Protein AF-A0A0G1M0Z6-F1 (afdb_monomer_lite)

Foldseek 3Di:
DVVVVVVVVVVVVVVVCVPDPPDPPDDPDAAEAEAELVRLVVRLVVCLVPVVVHPYYDYNQWDQDPVRDIDRSNPCVDPPNVVSVPDDD

Radius of gyration: 26.94 Å; chains: 1; bounding box: 66×34×60 Å

pLDDT: mean 88.39, std 11.82, range [58.81, 98.06]

Secondary structure (DSSP, 8-state):
-HHHHHHHHHHHHHHGGGG-----SSPPPP-EEEEEGGGHHHHHHHHGGGTTT-SEEEEE-EEE-TTS-EEESS-TTSTTHHHHHH---

Structure (mmCIF, N/CA/C/O backbone):
data_AF-A0A0G1M0Z6-F1
#
_entry.id   AF-A0A0G1M0Z6-F1
#
loop_
_atom_site.group_PDB
_atom_site.id
_atom_site.type_symbol
_atom_site.label_atom_id
_atom_site.label_alt_id
_atom_site.label_comp_id
_atom_site.label_asym_id
_atom_site.label_entity_id
_atom_site.label_seq_id
_atom_site.pdbx_PDB_ins_code
_atom_site.Cartn_x
_atom_site.Cartn_y
_atom_site.Cartn_z
_atom_site.occupancy
_atom_site.B_iso_or_equiv
_atom_site.auth_seq_id
_atom_site.auth_comp_id
_atom_site.auth_asym_id
_atom_site.auth_atom_id
_atom_site.pdbx_PDB_model_num
ATOM 1 N N . MET A 1 1 ? 51.803 20.317 -43.100 1.00 58.81 1 MET A N 1
ATOM 2 C CA . MET A 1 1 ? 51.259 20.224 -41.721 1.00 58.81 1 MET A CA 1
ATOM 3 C C . MET A 1 1 ? 49.738 20.373 -41.625 1.00 58.81 1 MET A C 1
ATOM 5 O O . MET A 1 1 ? 49.131 19.657 -40.845 1.00 58.81 1 MET A O 1
ATOM 9 N N . THR A 1 2 ? 49.084 21.214 -42.429 1.00 69.25 2 THR A N 1
ATOM 10 C CA . THR A 1 2 ? 47.632 21.488 -42.333 1.00 69.25 2 THR A CA 1
ATOM 11 C C . THR A 1 2 ? 46.706 20.318 -42.690 1.00 69.25 2 THR A C 1
ATOM 13 O O . THR A 1 2 ? 45.640 20.190 -42.097 1.00 69.25 2 THR A O 1
ATOM 16 N N . LYS A 1 3 ? 47.085 19.436 -43.626 1.00 69.19 3 LYS A N 1
ATOM 17 C CA . LYS A 1 3 ? 46.237 18.301 -44.052 1.00 69.19 3 LYS A CA 1
ATOM 18 C C . LYS A 1 3 ? 46.169 17.186 -42.999 1.00 69.19 3 LYS A C 1
ATOM 20 O O . LYS A 1 3 ? 45.082 16.724 -42.680 1.00 69.19 3 LYS A O 1
ATOM 25 N N . PHE A 1 4 ? 47.308 16.832 -42.402 1.00 75.69 4 PHE A N 1
ATOM 26 C CA . PHE A 1 4 ? 47.380 15.867 -41.297 1.00 75.69 4 PHE A CA 1
ATOM 27 C C . PHE A 1 4 ? 46.681 16.381 -40.037 1.00 75.69 4 PHE A C 1
ATOM 29 O O . PHE A 1 4 ? 45.958 15.626 -39.399 1.00 75.69 4 PHE A O 1
ATOM 36 N N . PHE A 1 5 ? 46.813 17.676 -39.734 1.00 80.19 5 PHE A N 1
ATOM 37 C CA . PHE A 1 5 ? 46.100 18.301 -38.620 1.00 80.19 5 PHE A CA 1
ATOM 38 C C . PHE A 1 5 ? 44.574 18.244 -38.800 1.00 80.19 5 PHE A C 1
ATOM 40 O O . PHE A 1 5 ? 43.858 17.917 -37.863 1.00 80.19 5 PHE A O 1
ATOM 47 N N . ARG A 1 6 ? 44.068 18.472 -40.021 1.00 81.94 6 ARG A N 1
ATOM 48 C CA . ARG A 1 6 ? 42.634 18.331 -40.338 1.00 81.94 6 ARG A CA 1
ATOM 49 C C . ARG A 1 6 ? 42.140 16.893 -40.199 1.00 81.94 6 ARG A C 1
ATOM 51 O O . ARG A 1 6 ? 41.062 16.682 -39.662 1.00 81.94 6 ARG A O 1
ATOM 58 N N . VAL A 1 7 ? 42.924 15.913 -40.649 1.00 85.06 7 VAL A N 1
ATOM 59 C CA . VAL A 1 7 ? 42.574 14.491 -40.503 1.00 85.06 7 VAL A CA 1
ATOM 60 C C . VAL A 1 7 ? 42.565 14.081 -39.031 1.00 85.06 7 VAL A C 1
ATOM 62 O O . VAL A 1 7 ? 41.625 13.424 -38.602 1.00 85.06 7 VAL A O 1
ATOM 65 N N . ALA A 1 8 ? 43.548 14.522 -38.243 1.00 84.38 8 ALA A N 1
ATOM 66 C CA . ALA A 1 8 ? 43.592 14.267 -36.805 1.00 84.38 8 ALA A CA 1
ATOM 67 C C . ALA A 1 8 ? 42.417 14.924 -36.059 1.00 84.38 8 ALA A C 1
ATOM 69 O O . ALA A 1 8 ? 41.822 14.300 -35.186 1.00 84.38 8 ALA A O 1
ATOM 70 N N . LEU A 1 9 ? 42.037 16.147 -36.442 1.00 83.81 9 LEU A N 1
ATOM 71 C CA . LEU A 1 9 ? 40.885 16.854 -35.878 1.00 83.81 9 LEU A CA 1
ATOM 72 C C . LEU A 1 9 ? 39.564 16.129 -36.189 1.00 83.81 9 LEU A C 1
ATOM 74 O O . LEU A 1 9 ? 38.735 15.947 -35.305 1.00 83.81 9 LEU A O 1
ATOM 78 N N . ILE A 1 10 ? 39.387 15.673 -37.433 1.00 85.06 10 ILE A N 1
ATOM 79 C CA . ILE A 1 10 ? 38.204 14.909 -37.849 1.00 85.06 10 ILE A CA 1
ATOM 80 C C . ILE A 1 10 ? 38.166 13.555 -37.130 1.00 85.06 10 ILE A C 1
ATOM 82 O O . ILE A 1 10 ? 37.137 13.191 -36.572 1.00 85.06 10 ILE A O 1
ATOM 86 N N . ALA A 1 11 ? 39.288 12.835 -37.081 1.00 83.31 11 ALA A N 1
ATOM 87 C CA . ALA A 1 11 ? 39.386 11.558 -36.377 1.00 83.31 11 ALA A CA 1
ATOM 88 C C . ALA A 1 11 ? 39.090 11.708 -34.877 1.00 83.31 11 ALA A C 1
ATOM 90 O O . ALA A 1 11 ? 38.376 10.889 -34.309 1.00 83.31 11 ALA A O 1
ATOM 91 N N . SER A 1 12 ? 39.563 12.789 -34.250 1.00 77.62 12 SER A N 1
ATOM 92 C CA . SER A 1 12 ? 39.228 13.119 -32.863 1.00 77.62 12 SER A CA 1
ATOM 93 C C . SER A 1 12 ? 37.722 13.313 -32.681 1.00 77.62 12 SER A C 1
ATOM 95 O O . SER A 1 12 ? 37.164 12.767 -31.735 1.00 77.62 12 SER A O 1
ATOM 97 N N . PHE A 1 13 ? 37.041 13.983 -33.613 1.00 80.12 13 PHE A N 1
ATOM 98 C CA . PHE A 1 13 ? 35.589 14.172 -33.561 1.00 80.12 13 PHE A CA 1
ATOM 99 C C . PHE A 1 13 ? 34.806 12.846 -33.592 1.00 80.12 13 PHE A C 1
ATOM 101 O O . PHE A 1 13 ? 33.786 12.717 -32.921 1.00 80.12 13 PHE A O 1
ATOM 108 N N . PHE A 1 14 ? 35.315 11.838 -34.309 1.00 78.25 14 PHE A N 1
ATOM 109 C CA . PHE A 1 14 ? 34.721 10.495 -34.357 1.00 78.25 14 PHE A CA 1
ATOM 110 C C . PHE A 1 14 ? 35.090 9.597 -33.164 1.00 78.25 14 PHE A C 1
ATOM 112 O O . PHE A 1 14 ? 34.387 8.623 -32.907 1.00 78.25 14 PHE A O 1
ATOM 119 N N . LEU A 1 15 ? 36.153 9.918 -32.418 1.00 76.38 15 LEU A N 1
ATOM 120 C CA . LEU A 1 15 ? 36.593 9.156 -31.239 1.00 76.38 15 LEU A CA 1
ATOM 121 C C . LEU A 1 15 ? 36.002 9.682 -29.915 1.00 76.38 15 LEU A C 1
ATOM 123 O O . LEU A 1 15 ? 35.919 8.932 -28.946 1.00 76.38 15 LEU A O 1
ATOM 127 N N . LEU A 1 16 ? 35.544 10.939 -29.869 1.00 71.06 16 LEU A N 1
ATOM 128 C CA . LEU A 1 16 ? 34.877 11.543 -28.704 1.00 71.06 16 LEU A CA 1
ATOM 129 C C . LEU A 1 16 ? 33.588 10.832 -28.221 1.00 71.06 16 LEU A C 1
ATOM 131 O O . LEU A 1 16 ? 33.413 10.740 -27.005 1.00 71.06 16 LEU A O 1
ATOM 135 N N . PRO A 1 17 ? 32.687 10.307 -29.080 1.00 70.12 17 PRO A N 1
ATOM 136 C CA . PRO A 1 17 ? 31.449 9.679 -28.607 1.00 70.12 17 PRO A CA 1
ATOM 137 C C . PRO A 1 17 ? 31.653 8.299 -27.963 1.00 70.12 17 PRO A C 1
ATOM 139 O O . PRO A 1 17 ? 30.734 7.796 -27.327 1.00 70.12 17 PRO A O 1
ATOM 142 N N . ILE A 1 18 ? 32.838 7.689 -28.078 1.00 67.25 18 ILE A N 1
ATOM 143 C CA . ILE A 1 18 ? 33.106 6.337 -27.549 1.00 67.25 18 ILE A CA 1
ATOM 144 C C . ILE A 1 18 ? 33.206 6.349 -26.011 1.00 67.25 18 ILE A C 1
ATOM 146 O O . ILE A 1 18 ? 32.906 5.354 -25.358 1.00 67.25 18 ILE A O 1
ATOM 150 N N . SER A 1 19 ? 33.560 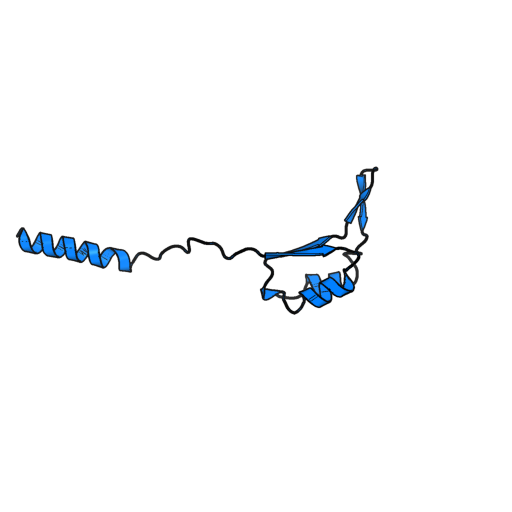7.496 -25.423 1.00 65.06 19 SER A N 1
ATOM 151 C CA . SER A 1 19 ? 33.607 7.696 -23.966 1.00 65.06 19 SER A CA 1
ATOM 152 C C . SER A 1 19 ? 32.327 8.322 -23.398 1.00 65.06 19 SER A C 1
ATOM 154 O O . SER A 1 19 ? 32.227 8.526 -22.188 1.00 65.06 19 SER A O 1
ATOM 156 N N . ALA A 1 20 ? 31.349 8.652 -24.247 1.00 66.31 20 ALA A N 1
ATOM 157 C CA . ALA A 1 20 ? 30.083 9.225 -23.818 1.00 66.31 20 ALA A CA 1
ATOM 158 C C . ALA A 1 20 ? 29.123 8.100 -23.408 1.00 66.31 20 ALA A C 1
ATOM 160 O O . ALA A 1 20 ? 28.373 7.565 -24.220 1.00 66.31 20 ALA A O 1
ATOM 161 N N . SER A 1 21 ? 29.135 7.744 -22.123 1.00 64.88 21 SER A N 1
ATOM 162 C CA . SER A 1 21 ? 28.019 7.008 -21.529 1.00 64.88 21 SER A CA 1
ATOM 163 C C . SER A 1 21 ? 26.806 7.937 -21.531 1.00 64.88 21 SER A C 1
ATOM 165 O O . SER A 1 21 ? 26.784 8.938 -20.810 1.00 64.88 21 SER A O 1
ATOM 167 N N . ALA A 1 22 ? 25.821 7.666 -22.387 1.00 64.56 22 ALA A N 1
ATOM 168 C CA . ALA A 1 22 ? 24.545 8.356 -22.313 1.00 64.56 22 ALA A CA 1
ATOM 169 C C . ALA A 1 22 ? 23.922 8.025 -20.951 1.00 64.56 22 ALA A C 1
ATOM 171 O O . ALA A 1 22 ? 23.574 6.873 -20.686 1.00 64.56 22 ALA A O 1
ATOM 172 N N . ALA A 1 23 ? 23.806 9.022 -20.072 1.00 63.25 23 ALA A N 1
ATOM 173 C CA . ALA A 1 23 ? 23.001 8.881 -18.868 1.00 63.25 23 ALA A CA 1
ATOM 174 C C . ALA A 1 23 ? 21.597 8.438 -19.297 1.00 63.25 23 ALA A C 1
ATOM 176 O O . ALA A 1 23 ? 21.033 9.013 -20.229 1.00 63.25 23 ALA A O 1
ATOM 177 N N . ILE A 1 24 ? 21.055 7.401 -18.658 1.00 62.78 24 ILE A N 1
ATOM 178 C CA . ILE A 1 24 ? 19.695 6.928 -18.922 1.00 62.78 24 ILE A CA 1
ATOM 179 C C . ILE A 1 24 ? 18.752 8.122 -18.696 1.00 62.78 24 ILE A C 1
ATOM 181 O O . ILE A 1 24 ? 18.574 8.572 -17.568 1.00 62.78 24 ILE A O 1
ATOM 185 N N . ILE A 1 25 ? 18.205 8.677 -19.784 1.00 62.41 25 ILE A N 1
ATOM 186 C CA . ILE A 1 25 ? 17.416 9.923 -19.767 1.00 62.41 25 ILE A CA 1
ATOM 187 C C . ILE A 1 25 ? 16.064 9.717 -19.063 1.00 62.41 25 ILE A C 1
ATOM 189 O O . ILE A 1 25 ? 15.488 10.665 -18.536 1.00 62.41 25 ILE A O 1
ATOM 193 N N . SER A 1 26 ? 15.567 8.481 -19.000 1.00 66.62 26 SER A N 1
ATOM 194 C CA . SER A 1 26 ? 14.312 8.144 -18.332 1.00 66.62 26 SER A CA 1
ATOM 195 C C . SER A 1 26 ? 14.568 7.280 -17.102 1.00 66.62 26 SER A C 1
ATOM 197 O O . SER A 1 26 ? 15.016 6.139 -17.229 1.00 66.62 26 SER A O 1
ATOM 199 N N . LYS A 1 27 ? 14.215 7.778 -15.912 1.00 66.75 27 LYS A N 1
ATOM 200 C CA . LYS A 1 27 ? 13.949 6.879 -14.781 1.00 66.75 27 LYS A CA 1
ATOM 201 C C . LYS A 1 27 ? 12.955 5.790 -15.233 1.00 66.75 27 LYS A C 1
ATOM 203 O O . LYS A 1 27 ? 12.078 6.103 -16.044 1.00 66.75 27 LYS A O 1
ATOM 208 N N . PRO A 1 28 ? 13.070 4.544 -14.737 1.00 78.25 28 PRO A N 1
ATOM 209 C CA . PRO A 1 28 ? 12.019 3.548 -14.916 1.00 78.25 28 PRO A CA 1
ATOM 210 C C . PRO A 1 28 ? 10.667 4.141 -14.509 1.00 78.25 28 PRO A C 1
ATOM 212 O O . PRO A 1 28 ? 10.610 4.945 -13.576 1.00 78.25 28 PRO A O 1
ATOM 215 N N . PHE A 1 29 ? 9.599 3.777 -15.218 1.00 87.44 29 PHE A 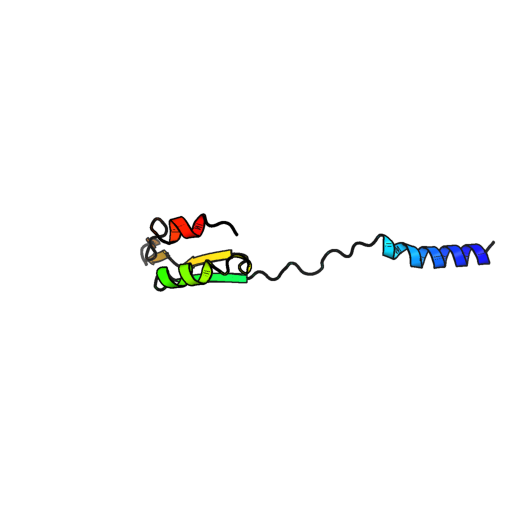N 1
ATOM 216 C CA . PHE A 1 29 ? 8.254 4.187 -14.826 1.00 87.44 29 PHE A CA 1
ATOM 217 C C . PHE A 1 29 ? 7.961 3.690 -13.413 1.00 87.44 29 PHE A C 1
ATOM 219 O O . PHE A 1 29 ? 8.186 2.520 -13.107 1.00 87.44 29 PHE A O 1
ATOM 226 N N . GLU A 1 30 ? 7.457 4.585 -12.570 1.00 92.62 30 GLU A N 1
ATOM 227 C CA . GLU A 1 30 ? 7.021 4.222 -11.230 1.00 92.62 30 GLU A CA 1
ATOM 228 C C . GLU A 1 30 ? 5.576 3.717 -11.294 1.00 92.62 30 GLU A C 1
ATOM 230 O O . GLU A 1 30 ? 4.698 4.380 -11.852 1.00 92.62 30 GLU A O 1
ATOM 235 N N . VAL A 1 31 ? 5.332 2.530 -10.740 1.00 94.12 31 VAL A N 1
ATOM 236 C CA . VAL A 1 31 ? 4.001 1.912 -10.674 1.00 94.12 31 VAL A CA 1
ATOM 237 C C . VAL A 1 31 ? 3.592 1.813 -9.210 1.00 94.12 31 VAL A C 1
ATOM 239 O O . VAL A 1 31 ? 4.225 1.096 -8.436 1.00 94.12 31 VAL A O 1
ATOM 242 N N . SER A 1 32 ? 2.540 2.537 -8.825 1.00 95.62 32 SER A N 1
ATOM 243 C CA . SER A 1 32 ? 2.015 2.547 -7.455 1.00 95.62 32 SER A CA 1
ATOM 244 C C . SER A 1 32 ? 0.689 1.792 -7.379 1.00 95.62 32 SER A C 1
ATOM 246 O O . SER A 1 32 ? -0.219 2.025 -8.181 1.00 95.62 32 SER A O 1
ATOM 248 N N . GLY A 1 33 ? 0.590 0.865 -6.426 1.00 95.31 33 GLY A N 1
ATOM 249 C CA . GLY A 1 33 ? -0.620 0.106 -6.125 1.00 95.31 33 GLY A CA 1
ATOM 250 C C . GLY A 1 33 ? -1.361 0.676 -4.917 1.00 95.31 33 GLY A C 1
ATOM 251 O O . GLY A 1 33 ? -0.747 1.119 -3.950 1.00 95.31 33 GLY A O 1
ATOM 252 N N . TRP A 1 34 ? -2.691 0.624 -4.935 1.00 97.06 34 TRP A N 1
ATOM 253 C CA . TRP A 1 34 ? -3.530 1.043 -3.812 1.00 97.06 34 TRP A CA 1
ATOM 254 C C . TRP A 1 34 ? -4.457 -0.092 -3.403 1.00 97.06 34 TRP A C 1
ATOM 256 O O . TRP A 1 34 ? -5.235 -0.585 -4.222 1.00 97.06 34 TRP A O 1
ATOM 266 N N . ILE A 1 35 ? -4.384 -0.505 -2.139 1.00 98.06 35 ILE A N 1
ATOM 267 C CA . ILE A 1 35 ? -5.221 -1.586 -1.609 1.00 98.06 35 ILE A CA 1
ATOM 268 C C . ILE A 1 35 ? -6.157 -0.991 -0.552 1.00 98.06 35 ILE A C 1
ATOM 270 O O . ILE A 1 35 ? -5.712 -0.675 0.556 1.00 98.06 35 ILE A O 1
ATOM 274 N N . PRO A 1 36 ? -7.453 -0.825 -0.861 1.00 97.56 36 PRO A N 1
ATOM 275 C CA . PRO A 1 36 ? -8.415 -0.318 0.104 1.00 97.56 36 PRO A CA 1
ATOM 276 C C . PRO A 1 36 ? -8.798 -1.366 1.148 1.00 97.56 36 PRO A C 1
ATOM 278 O O . PRO A 1 36 ? -8.854 -2.559 0.848 1.00 97.56 36 PRO A O 1
ATOM 281 N N . TYR A 1 37 ? -9.140 -0.918 2.361 1.00 97.19 37 TYR A N 1
ATOM 282 C CA . TYR A 1 37 ? -9.447 -1.805 3.491 1.00 97.19 37 TYR A CA 1
ATOM 283 C C . TYR A 1 37 ? -10.575 -2.814 3.215 1.00 97.19 37 TYR A C 1
ATOM 285 O O . TYR A 1 37 ? -10.543 -3.935 3.715 1.00 97.19 37 TYR A O 1
ATOM 293 N N . TRP A 1 38 ? -11.556 -2.464 2.373 1.00 96.94 38 TRP A N 1
ATOM 294 C CA . TRP A 1 38 ? -12.646 -3.371 1.980 1.00 96.94 38 TRP A CA 1
ATOM 295 C C . TRP A 1 38 ? -12.213 -4.452 0.977 1.00 96.94 38 TRP A C 1
ATOM 297 O O . TRP A 1 38 ? -13.011 -5.313 0.611 1.00 96.94 38 TRP A O 1
ATOM 307 N N . ARG A 1 39 ? -10.958 -4.415 0.517 1.00 97.44 39 ARG A N 1
ATOM 308 C CA . ARG A 1 39 ? -10.334 -5.412 -0.361 1.00 97.44 39 ARG A CA 1
ATOM 309 C C . ARG A 1 39 ? -9.014 -5.938 0.194 1.00 97.44 39 ARG A C 1
ATOM 311 O O . ARG A 1 39 ? -8.297 -6.564 -0.570 1.00 97.44 39 ARG A O 1
ATOM 318 N N . THR A 1 40 ? -8.693 -5.755 1.479 1.00 96.62 40 THR A N 1
ATOM 319 C CA . THR A 1 40 ? -7.412 -6.206 2.062 1.00 96.62 40 THR A CA 1
ATOM 320 C C . THR A 1 40 ? -7.081 -7.658 1.708 1.00 96.62 40 THR A C 1
ATOM 322 O O . THR A 1 40 ? -6.007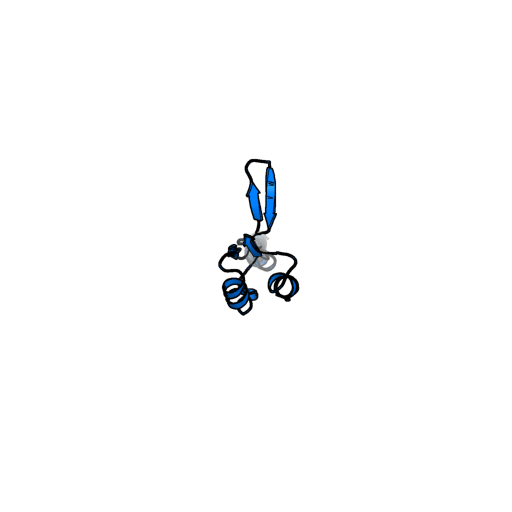 -7.922 1.176 1.00 96.62 40 THR A O 1
ATOM 325 N N . ALA A 1 41 ? -8.008 -8.595 1.942 1.00 94.44 41 ALA A N 1
ATOM 326 C CA . ALA A 1 41 ? -7.762 -10.020 1.713 1.00 94.44 41 ALA A CA 1
ATOM 327 C C . ALA A 1 41 ? -7.465 -10.341 0.239 1.00 94.44 41 ALA A C 1
ATOM 329 O O . ALA A 1 41 ? -6.457 -10.967 -0.063 1.00 94.44 41 ALA A O 1
ATOM 330 N N . THR A 1 42 ? -8.313 -9.881 -0.687 1.00 97.00 42 THR A N 1
ATOM 331 C CA . THR A 1 42 ? -8.109 -10.147 -2.120 1.00 97.00 42 THR A CA 1
ATOM 332 C C . THR A 1 42 ? -6.952 -9.332 -2.689 1.00 97.00 42 THR A C 1
ATOM 334 O O . THR A 1 42 ? -6.161 -9.851 -3.449 1.00 97.00 42 THR A O 1
ATOM 337 N N . GLY A 1 43 ? -6.818 -8.063 -2.300 1.00 96.75 43 GLY A N 1
ATOM 338 C CA . GLY A 1 43 ? -5.825 -7.149 -2.860 1.00 96.75 43 GLY A CA 1
ATOM 339 C C . GLY A 1 43 ? -4.395 -7.508 -2.470 1.00 96.75 43 GLY A C 1
ATOM 340 O O . GLY A 1 43 ? -3.509 -7.417 -3.309 1.00 96.75 43 GLY A O 1
ATOM 341 N N . THR A 1 44 ? -4.168 -7.956 -1.232 1.00 96.62 44 THR A N 1
ATOM 342 C CA . THR A 1 44 ? -2.848 -8.474 -0.830 1.00 96.62 44 THR A CA 1
ATOM 343 C C . THR A 1 44 ? -2.533 -9.793 -1.530 1.00 96.62 44 THR A C 1
ATOM 345 O O . THR A 1 44 ? -1.426 -9.946 -2.035 1.00 96.62 44 THR A O 1
ATOM 348 N N . ALA A 1 45 ? -3.506 -10.704 -1.646 1.00 96.69 45 ALA A N 1
ATOM 349 C CA . ALA A 1 45 ? -3.336 -11.962 -2.375 1.00 96.69 45 ALA A CA 1
ATOM 350 C C . ALA A 1 45 ? -3.044 -11.749 -3.872 1.00 96.69 45 ALA A C 1
ATOM 352 O O . ALA A 1 45 ? -2.175 -12.420 -4.420 1.00 96.69 45 ALA A O 1
ATOM 353 N N . ASP A 1 46 ? -3.728 -10.797 -4.510 1.00 96.69 46 ASP A N 1
ATOM 354 C CA . ASP A 1 46 ? -3.545 -10.466 -5.925 1.00 96.69 46 ASP A CA 1
ATOM 355 C C . ASP A 1 46 ? -2.214 -9.734 -6.169 1.00 96.69 46 ASP A C 1
ATOM 357 O O . ASP A 1 46 ? -1.581 -9.941 -7.198 1.00 96.69 46 ASP A O 1
ATOM 361 N N . ALA A 1 47 ? -1.765 -8.884 -5.239 1.00 96.44 47 ALA A N 1
ATOM 362 C CA . ALA A 1 47 ? -0.523 -8.124 -5.390 1.00 96.44 47 ALA A CA 1
ATOM 363 C C . ALA A 1 47 ? 0.742 -8.953 -5.117 1.00 96.44 47 ALA A C 1
ATOM 365 O O . ALA A 1 47 ? 1.776 -8.699 -5.732 1.00 96.44 47 ALA A O 1
ATOM 366 N N . LEU A 1 48 ? 0.665 -9.936 -4.215 1.00 95.81 48 LEU A N 1
ATOM 367 C CA . LEU A 1 48 ? 1.793 -10.774 -3.801 1.00 95.81 48 LEU A CA 1
ATOM 368 C C . LEU A 1 48 ? 2.557 -11.443 -4.968 1.00 95.81 48 LEU A C 1
ATOM 370 O O . LEU A 1 48 ? 3.781 -11.365 -4.983 1.00 95.81 48 LEU A O 1
ATOM 374 N N . PRO A 1 49 ? 1.909 -12.053 -5.983 1.00 96.19 49 PRO A N 1
ATOM 375 C CA . PRO A 1 49 ? 2.621 -12.626 -7.130 1.00 96.19 49 PRO A CA 1
ATOM 376 C C . PRO A 1 49 ? 3.164 -11.588 -8.132 1.00 96.19 49 PRO A C 1
ATOM 378 O O . PRO A 1 49 ? 3.749 -11.984 -9.137 1.00 96.19 49 PRO A O 1
ATOM 381 N N . HIS A 1 50 ? 2.946 -10.288 -7.902 1.00 95.56 50 HIS A N 1
ATOM 382 C CA . HIS A 1 50 ? 3.275 -9.196 -8.829 1.00 95.56 50 HIS A CA 1
ATOM 383 C C . HIS A 1 50 ? 4.112 -8.081 -8.180 1.00 95.56 50 HIS A C 1
ATOM 385 O O . HIS A 1 50 ? 4.135 -6.951 -8.677 1.00 95.56 50 HIS A O 1
ATOM 391 N N . LEU A 1 51 ? 4.778 -8.355 -7.051 1.00 94.56 51 LEU A N 1
ATOM 392 C CA . LEU A 1 51 ? 5.558 -7.346 -6.321 1.00 94.56 51 LEU A CA 1
ATOM 393 C C . LEU A 1 51 ? 6.693 -6.734 -7.158 1.00 94.56 51 LEU A C 1
ATOM 395 O O . LEU A 1 51 ? 7.050 -5.580 -6.926 1.00 94.56 51 LEU A O 1
ATOM 399 N N . ASP A 1 52 ? 7.206 -7.462 -8.151 1.00 93.44 52 ASP A N 1
ATOM 400 C CA . ASP A 1 52 ? 8.247 -7.027 -9.087 1.00 93.44 52 ASP A CA 1
ATOM 401 C C . ASP A 1 52 ? 7.802 -5.871 -9.998 1.00 93.44 52 ASP A C 1
ATOM 403 O O . ASP A 1 52 ? 8.626 -5.070 -10.444 1.00 93.44 52 ASP A O 1
ATOM 407 N N . VAL A 1 53 ? 6.495 -5.750 -10.247 1.00 93.31 53 VAL A N 1
ATOM 408 C CA . VAL A 1 53 ? 5.918 -4.696 -11.091 1.00 93.31 53 VAL A CA 1
ATOM 409 C C . VAL A 1 53 ? 5.791 -3.379 -10.329 1.00 93.31 53 VAL A C 1
ATOM 411 O O . VAL A 1 53 ? 5.930 -2.302 -10.913 1.00 93.31 53 VAL A O 1
ATOM 414 N N . PHE A 1 54 ? 5.508 -3.441 -9.028 1.00 93.94 54 PHE A N 1
ATOM 415 C CA . PHE A 1 54 ? 5.221 -2.257 -8.230 1.00 93.94 54 PHE A CA 1
ATOM 416 C C . PHE A 1 54 ? 6.499 -1.587 -7.731 1.00 93.94 54 PHE A C 1
ATOM 418 O O . PHE A 1 54 ? 7.370 -2.192 -7.113 1.00 93.94 54 PHE A O 1
ATOM 425 N N . THR A 1 55 ? 6.573 -0.274 -7.908 1.00 94.38 55 THR A N 1
ATOM 426 C CA . THR A 1 55 ? 7.539 0.573 -7.202 1.00 94.38 55 THR A CA 1
ATOM 427 C C . THR A 1 55 ? 7.147 0.744 -5.740 1.00 94.38 55 THR A C 1
ATOM 429 O O . THR A 1 55 ? 8.015 0.754 -4.866 1.00 94.38 55 THR A O 1
ATOM 432 N N . GLU A 1 56 ? 5.849 0.809 -5.457 1.00 94.25 56 GLU A N 1
ATOM 433 C CA . GLU A 1 56 ? 5.289 0.916 -4.112 1.00 94.25 56 GLU A CA 1
ATOM 434 C C . GLU A 1 56 ? 3.844 0.404 -4.069 1.00 94.25 56 GLU A C 1
ATOM 436 O O . GLU A 1 56 ? 3.137 0.381 -5.078 1.00 94.25 56 GLU A O 1
ATOM 441 N N . ILE A 1 57 ? 3.405 -0.005 -2.880 1.00 96.81 57 ILE A N 1
ATOM 442 C CA . ILE A 1 57 ? 2.021 -0.383 -2.601 1.00 96.81 57 ILE A CA 1
ATOM 443 C C . ILE A 1 57 ? 1.593 0.359 -1.341 1.00 96.81 57 ILE A C 1
ATOM 445 O O . ILE A 1 57 ? 2.260 0.287 -0.312 1.00 96.81 57 ILE A O 1
ATOM 449 N N . ASN A 1 58 ? 0.469 1.060 -1.430 1.00 96.75 58 ASN A N 1
ATOM 450 C CA . ASN A 1 58 ? -0.062 1.923 -0.388 1.00 96.75 58 ASN A CA 1
ATOM 451 C C . ASN A 1 58 ? -1.316 1.290 0.245 1.00 96.75 58 ASN A C 1
ATOM 453 O O . ASN A 1 58 ? -2.356 1.189 -0.422 1.00 96.75 58 ASN A O 1
ATOM 457 N N . PRO A 1 59 ? -1.264 0.882 1.528 1.00 97.00 59 PRO A N 1
ATOM 458 C CA . PRO A 1 59 ? -2.442 0.441 2.267 1.00 97.00 59 PRO A CA 1
ATOM 459 C C . PRO A 1 59 ? -3.398 1.612 2.524 1.00 97.00 59 PRO A C 1
ATOM 461 O O . PRO A 1 59 ? -3.036 2.602 3.160 1.00 97.00 59 PRO A O 1
ATOM 464 N N . PHE A 1 60 ? -4.653 1.489 2.097 1.00 96.44 60 PHE A N 1
ATOM 465 C CA . PHE A 1 60 ? -5.696 2.470 2.397 1.00 96.44 60 PHE A CA 1
ATOM 466 C C . PHE A 1 60 ? -6.623 1.980 3.485 1.00 96.44 60 PHE A C 1
ATOM 468 O O . PHE A 1 60 ? -7.715 1.454 3.252 1.00 96.44 60 PHE A O 1
ATOM 475 N N . VAL A 1 61 ? -6.107 2.137 4.697 1.00 97.19 61 VAL A N 1
ATOM 476 C CA . VAL A 1 61 ? -6.638 1.512 5.906 1.00 97.19 61 VAL A CA 1
ATOM 477 C C . VAL A 1 61 ? -7.185 2.514 6.911 1.00 97.19 61 VAL A 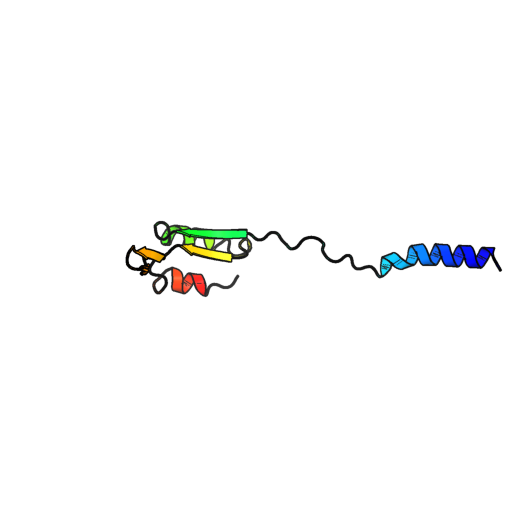C 1
ATOM 479 O O . VAL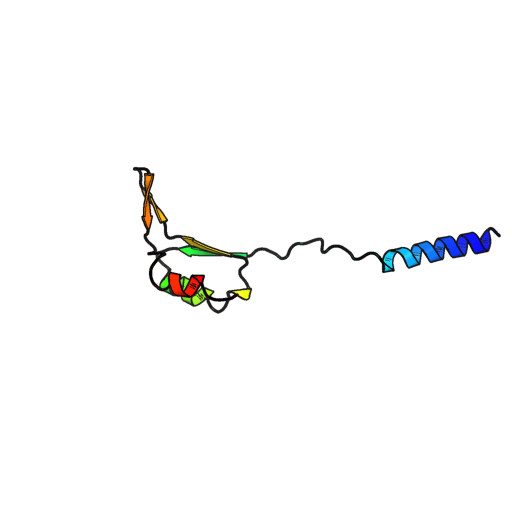 A 1 61 ? -8.075 2.162 7.679 1.00 97.19 61 VAL A O 1
ATOM 482 N N . TYR A 1 62 ? -6.724 3.766 6.878 1.00 97.25 62 TYR A N 1
ATOM 483 C CA . TYR A 1 62 ? -7.128 4.777 7.849 1.00 97.25 62 TYR A CA 1
ATOM 484 C C . TYR A 1 62 ? -8.279 5.654 7.353 1.00 97.25 62 TYR A C 1
ATOM 486 O O . TYR A 1 62 ? -8.313 6.078 6.201 1.00 97.25 62 TYR A O 1
ATOM 494 N N . THR A 1 63 ? -9.212 5.974 8.248 1.00 96.75 63 THR A N 1
ATOM 495 C CA . THR A 1 63 ? -10.226 7.020 8.052 1.00 96.75 63 THR A CA 1
ATOM 496 C C . THR A 1 63 ? -10.047 8.114 9.091 1.00 96.75 63 THR A C 1
ATOM 498 O O . THR A 1 63 ? -9.958 7.826 10.283 1.00 96.75 63 THR A O 1
ATOM 501 N N . LEU A 1 64 ? -10.022 9.367 8.637 1.00 97.19 64 LEU A N 1
ATOM 502 C CA . LEU A 1 64 ? -10.037 10.539 9.504 1.00 97.19 64 LEU A CA 1
ATOM 503 C C . LEU A 1 64 ? -11.479 10.852 9.915 1.00 97.19 64 LEU A C 1
ATOM 505 O O . LEU A 1 64 ? -12.347 11.041 9.063 1.00 97.19 64 LEU A O 1
ATOM 509 N N . LYS A 1 65 ? -11.738 10.898 11.220 1.00 97.19 65 LYS A N 1
ATOM 510 C CA . LYS A 1 65 ? -13.016 11.342 11.783 1.00 97.19 65 LYS A CA 1
ATOM 511 C C . LYS A 1 65 ? -13.081 12.868 11.859 1.00 97.19 65 LYS A C 1
ATOM 513 O O . LYS A 1 65 ? -12.063 13.555 11.858 1.00 97.19 65 LYS A O 1
ATOM 518 N N . ASN A 1 66 ? -14.294 13.396 12.027 1.00 97.81 66 ASN A N 1
ATOM 519 C CA . ASN A 1 66 ? -14.531 14.834 12.208 1.00 97.81 66 ASN A CA 1
ATOM 520 C C . ASN A 1 66 ? -13.873 15.414 13.474 1.00 97.81 66 ASN A C 1
ATOM 522 O O . ASN A 1 66 ? -13.666 16.619 13.549 1.00 97.81 66 ASN A O 1
ATOM 526 N N . ASP A 1 67 ? -13.555 14.574 14.461 1.00 97.44 67 ASP A N 1
ATOM 527 C CA . ASP A 1 67 ? -12.839 14.963 15.681 1.00 97.44 67 ASP A CA 1
ATOM 528 C C . ASP A 1 67 ? -11.305 14.941 15.520 1.00 97.44 67 ASP A C 1
ATOM 530 O O . ASP A 1 67 ? -10.578 15.169 16.484 1.00 97.44 67 ASP A O 1
ATOM 534 N N . GLY A 1 68 ? -10.802 14.661 14.312 1.00 97.69 68 GLY A N 1
ATOM 535 C CA . GLY A 1 68 ? -9.374 14.577 14.013 1.00 97.69 68 GLY A CA 1
ATOM 536 C C . GLY A 1 68 ? -8.717 13.253 14.412 1.00 97.69 68 GLY A C 1
ATOM 537 O O . GLY A 1 68 ? -7.525 13.075 14.165 1.00 97.69 68 GLY A O 1
ATOM 538 N N . THR A 1 69 ? -9.456 12.306 14.999 1.00 98.06 69 THR A N 1
ATOM 539 C CA . THR A 1 69 ? -8.918 10.981 15.331 1.00 98.06 69 THR A CA 1
ATOM 540 C C . THR A 1 69 ? -8.928 10.047 14.121 1.00 98.06 69 THR A C 1
ATOM 542 O O . THR A 1 69 ? -9.750 10.172 13.208 1.00 98.06 69 THR A O 1
ATOM 545 N N . LEU A 1 70 ? -8.000 9.090 14.106 1.00 97.00 70 LEU A N 1
ATOM 546 C CA . LEU A 1 70 ? -7.912 8.069 13.064 1.00 97.00 70 LEU A CA 1
ATOM 547 C C . LEU A 1 70 ? -8.642 6.790 13.482 1.00 97.00 70 LEU A C 1
ATOM 549 O O . LEU A 1 70 ? -8.576 6.361 14.634 1.00 97.00 70 LEU A O 1
ATOM 553 N N . VAL A 1 71 ? -9.304 6.156 12.519 1.00 97.62 71 VAL A N 1
ATOM 554 C CA . VAL A 1 71 ? -9.801 4.780 12.620 1.00 97.62 71 VAL A CA 1
ATOM 555 C C . VAL A 1 71 ? -8.966 3.903 11.711 1.00 97.62 71 VAL A C 1
ATOM 557 O O . VAL A 1 71 ? -8.872 4.193 10.522 1.00 97.62 71 VAL A O 1
ATOM 560 N N . ASP A 1 72 ? -8.398 2.830 12.253 1.00 97.12 72 ASP A N 1
ATOM 561 C CA . ASP A 1 72 ? -7.774 1.772 11.462 1.00 97.12 72 ASP A CA 1
ATOM 562 C C . ASP A 1 72 ? -8.842 0.774 10.990 1.00 97.12 72 ASP A C 1
ATOM 564 O O . ASP A 1 72 ? -9.150 -0.202 11.674 1.00 97.12 72 ASP A O 1
ATOM 568 N N . ASN A 1 73 ? -9.449 1.031 9.832 1.00 97.19 73 ASN A N 1
ATOM 569 C CA . ASN A 1 73 ? -10.442 0.128 9.242 1.00 97.19 73 ASN A CA 1
ATOM 570 C C . ASN A 1 73 ? -9.801 -1.140 8.669 1.00 97.19 73 ASN A C 1
ATOM 572 O O . ASN A 1 73 ? -10.472 -2.160 8.526 1.00 97.19 73 ASN A O 1
ATOM 576 N N . GLY A 1 74 ? -8.532 -1.054 8.266 1.00 95.25 74 GLY A N 1
ATOM 577 C CA . GLY A 1 74 ? -7.825 -2.142 7.599 1.00 95.25 74 GLY A CA 1
ATOM 578 C C . GLY A 1 74 ? -7.013 -3.027 8.529 1.00 95.25 74 GLY A C 1
ATOM 579 O O . GLY A 1 74 ? -6.479 -4.019 8.039 1.00 95.25 74 GLY A O 1
ATOM 580 N N . LYS A 1 75 ? -6.941 -2.685 9.823 1.00 96.44 75 LYS A N 1
ATOM 581 C CA . LYS A 1 75 ? -6.189 -3.403 10.855 1.00 96.44 75 LYS A CA 1
ATOM 582 C C . LYS A 1 75 ? -4.742 -3.622 10.418 1.00 96.44 75 LYS A C 1
ATOM 584 O O . LYS A 1 75 ? -4.294 -4.757 10.281 1.00 96.44 75 LYS A O 1
ATOM 589 N N . LEU A 1 76 ? -4.007 -2.538 10.167 1.00 96.06 76 LEU A N 1
ATOM 590 C CA . LEU A 1 76 ? -2.658 -2.589 9.582 1.00 96.06 76 LEU A CA 1
ATOM 591 C C . LEU A 1 76 ? -1.673 -3.439 10.405 1.00 96.06 76 LEU A C 1
ATOM 593 O O . LEU A 1 76 ? -0.718 -3.991 9.867 1.00 96.06 76 LEU A O 1
ATOM 597 N N . GLY A 1 77 ? -1.910 -3.550 11.714 1.00 96.06 77 GLY A N 1
ATOM 598 C CA . GLY A 1 77 ? -1.125 -4.381 12.627 1.00 96.06 77 GLY A CA 1
ATOM 599 C C . GLY A 1 77 ? -1.532 -5.858 12.694 1.00 96.06 77 GLY A C 1
ATOM 600 O O . GLY A 1 77 ? -0.958 -6.584 13.502 1.00 96.06 77 GLY A O 1
ATOM 601 N N . GLU A 1 78 ? -2.512 -6.311 11.908 1.00 97.19 78 GLU A N 1
ATOM 602 C CA . GLU A 1 78 ? -3.004 -7.696 11.858 1.00 97.19 78 GLU A CA 1
ATOM 603 C C . GLU A 1 78 ? -2.691 -8.362 10.500 1.00 97.19 78 GLU A C 1
ATOM 605 O O . GLU A 1 78 ? -2.239 -7.720 9.549 1.00 97.19 78 GLU A O 1
ATOM 610 N N . GLU A 1 79 ? -2.909 -9.677 10.394 1.00 95.94 79 GLU A N 1
ATOM 611 C CA . GLU A 1 79 ? -2.833 -10.365 9.097 1.00 95.94 79 GLU A CA 1
ATOM 612 C C . GLU A 1 79 ? -3.955 -9.885 8.154 1.00 95.94 79 GLU A C 1
ATOM 614 O O . GLU A 1 79 ? -5.071 -9.629 8.615 1.00 95.94 79 GLU A O 1
ATOM 619 N N . PRO A 1 80 ? -3.706 -9.788 6.833 1.00 95.88 80 PRO A N 1
ATOM 620 C CA . PRO A 1 80 ? -2.498 -10.222 6.118 1.00 95.88 80 PRO A CA 1
ATOM 621 C C . PRO A 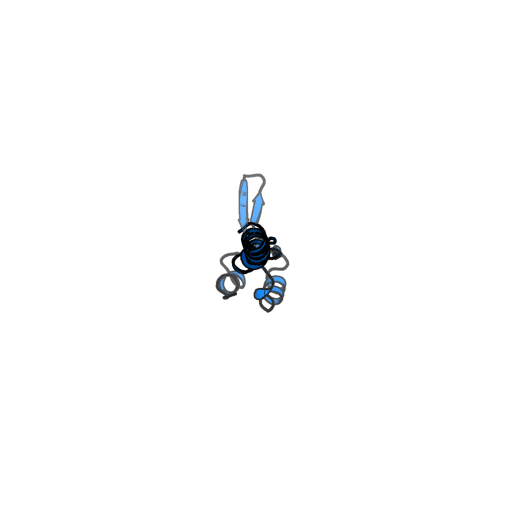1 80 ? -1.378 -9.168 6.032 1.00 95.88 80 PRO A C 1
ATOM 623 O O . PRO A 1 80 ? -0.320 -9.455 5.478 1.00 95.88 80 PRO A O 1
ATOM 626 N N . TRP A 1 81 ? -1.577 -7.950 6.548 1.00 96.69 81 TRP A N 1
ATOM 627 C CA . TRP A 1 81 ? -0.617 -6.851 6.376 1.00 96.69 81 TRP A CA 1
ATOM 628 C C . TRP A 1 81 ? 0.752 -7.147 6.967 1.00 96.69 81 TRP A C 1
ATOM 630 O O . TRP A 1 81 ? 1.763 -6.832 6.346 1.00 96.69 81 TRP A O 1
ATOM 640 N N . LYS A 1 82 ? 0.790 -7.782 8.141 1.00 96.31 82 LYS A N 1
ATOM 641 C CA . LYS A 1 82 ? 2.048 -8.152 8.797 1.00 96.31 82 LYS A CA 1
ATOM 642 C C . LYS A 1 82 ? 2.943 -8.998 7.897 1.00 96.31 82 LYS A C 1
ATOM 644 O O . LYS A 1 82 ? 4.119 -8.673 7.765 1.00 96.31 82 LYS A O 1
ATOM 649 N N . SER A 1 83 ? 2.388 -10.050 7.295 1.00 95.88 83 SER A N 1
ATOM 650 C CA . SER A 1 83 ? 3.131 -10.917 6.377 1.00 95.88 83 SER A CA 1
ATOM 651 C C . SER A 1 83 ? 3.442 -10.200 5.064 1.00 95.88 83 SER A C 1
ATOM 653 O O . SER A 1 83 ? 4.562 -10.267 4.575 1.00 95.88 83 SER A O 1
ATOM 655 N N . PHE A 1 84 ? 2.481 -9.444 4.530 1.00 96.12 84 PHE A N 1
ATOM 656 C CA . PHE A 1 84 ? 2.632 -8.745 3.254 1.00 96.12 84 PHE A CA 1
ATOM 657 C C . PHE A 1 84 ? 3.744 -7.680 3.265 1.00 96.12 84 PHE A C 1
ATOM 659 O O . PHE A 1 84 ? 4.485 -7.554 2.299 1.00 96.12 84 PHE A O 1
ATOM 666 N N . ILE A 1 85 ? 3.885 -6.915 4.354 1.00 94.81 85 ILE A N 1
ATOM 667 C CA . ILE A 1 85 ? 4.863 -5.812 4.463 1.00 94.81 85 ILE A CA 1
ATOM 668 C C . ILE A 1 85 ? 6.313 -6.315 4.523 1.00 94.81 85 ILE A C 1
ATOM 670 O O . ILE A 1 85 ? 7.227 -5.589 4.134 1.00 94.81 85 ILE A O 1
ATOM 674 N N . VAL A 1 86 ? 6.535 -7.526 5.038 1.00 95.38 86 VAL A N 1
ATOM 675 C CA . VAL A 1 86 ? 7.879 -8.112 5.160 1.00 95.38 86 VAL A CA 1
ATOM 676 C C . VAL A 1 86 ? 8.265 -8.973 3.959 1.00 95.38 86 VAL A C 1
ATOM 678 O O . VAL A 1 86 ? 9.397 -9.454 3.917 1.00 95.38 86 VAL A O 1
ATOM 681 N N . GLU A 1 87 ? 7.353 -9.172 3.003 1.00 93.94 87 GLU A N 1
ATOM 682 C CA . GLU A 1 87 ? 7.637 -9.942 1.798 1.00 93.94 87 GLU A CA 1
ATOM 683 C C . GLU A 1 87 ? 8.735 -9.239 0.977 1.00 93.94 87 GLU A C 1
ATOM 685 O O . GLU A 1 87 ? 8.628 -8.039 0.692 1.00 93.94 87 GLU A O 1
ATOM 690 N N . PRO A 1 88 ? 9.813 -9.947 0.602 1.00 86.81 88 PRO A N 1
ATOM 691 C CA . PRO A 1 88 ? 10.842 -9.384 -0.258 1.00 86.81 88 PRO A CA 1
ATOM 692 C C . PRO A 1 88 ? 10.299 -9.110 -1.667 1.00 86.81 88 PRO A C 1
ATOM 694 O O . PRO A 1 88 ? 9.495 -9.872 -2.200 1.00 86.81 88 PRO A O 1
ATOM 697 N N . ARG A 1 89 ? 10.783 -8.022 -2.273 1.00 75.25 89 ARG A N 1
ATOM 698 C CA . ARG A 1 89 ? 10.561 -7.706 -3.687 1.00 75.25 89 ARG A CA 1
ATOM 699 C C . ARG A 1 89 ? 11.618 -8.367 -4.567 1.00 75.25 89 ARG A C 1
ATOM 701 O O . ARG A 1 89 ? 12.796 -8.386 -4.138 1.00 75.25 89 ARG A O 1
#

Sequence (89 aa):
MTKFFRVALIASFFLLPISASAAIISKPFEVSGWIPYWRTATGTADALPHLDVFTEINPFVYTLKNDGTLVDNGKLGEEPWKSFIVEPR